Protein AF-A0ABD5DU99-F1 (afdb_monomer)

pLDDT: mean 89.13, std 11.9, range [47.66, 98.12]

InterPro domains:
  IPR005770 Phosphate/phosphite/phosphonate ABC transporter, periplasmic binding protein [TIGR01098] (4-106)

Foldseek 3Di:
DQDDPLSFPDKAKDKDADPPDPDDDLQVQFQWEEEFADPPDVSRDVVVQVVLCVVQNDGQVCPSVSRYVHYDHQNHQVSQVVCRVVVVTRIGIDIASPRDDPVVGGD

Secondary structure (DSSP, 8-state):
---STT--SS-EEEEEE-TTSS--SGGGGTTSEEEES-TT-IIIIIHHHHHHHHHH-S-TTTHHHHTSSEEEE-SSHHHHHHHHHTTS-SEEEEEE---EETTTEE-

Nearest PDB structures (foldseek):
  6esk-assembly1_A  TM=8.579E-01  e=1.300E-05  Pseudorhizobium banfieldiae
  6x8w-assembly1_A  TM=8.890E-01  e=2.378E-05  Chrysiogenes arsenatis
  8ed5-assembly1_A  TM=8.938E-01  e=6.952E-05  Pseudorhizobium banfieldiae
  6esv-assembly1_A  TM=8.548E-01  e=6.080E-05  Pseudorhizobium banfieldiae
  5o2k-assembly6_F  TM=8.343E-01  e=3.975E-04  Stutzerimonas stutzeri

Structure (mmCIF, N/CA/C/O backbone):
data_AF-A0ABD5DU99-F1
#
_entry.id   AF-A0ABD5DU99-F1
#
loop_
_atom_site.group_PDB
_atom_site.id
_atom_site.type_symbol
_atom_site.label_atom_id
_atom_site.label_alt_id
_atom_site.label_comp_id
_atom_site.label_asym_id
_atom_site.label_entity_id
_atom_site.label_seq_id
_atom_site.pdbx_PDB_ins_code
_atom_site.Cartn_x
_atom_site.Cartn_y
_atom_site.Cartn_z
_atom_site.occupancy
_atom_site.B_iso_or_equiv
_atom_site.auth_seq_id
_atom_site.auth_comp_id
_atom_site.auth_asym_id
_atom_site.auth_atom_id
_atom_site.pdbx_PDB_model_num
ATOM 1 N N . ALA A 1 1 ? 15.492 11.957 -22.641 1.00 48.25 1 ALA A N 1
ATOM 2 C CA . ALA A 1 1 ? 16.252 11.240 -21.609 1.00 48.25 1 ALA A CA 1
ATOM 3 C C . ALA A 1 1 ? 15.373 10.105 -21.114 1.00 48.25 1 ALA A C 1
ATOM 5 O O . ALA A 1 1 ? 14.221 10.365 -20.776 1.00 48.25 1 ALA A O 1
ATOM 6 N N . VAL A 1 2 ? 15.864 8.877 -21.232 1.00 47.66 2 VAL A N 1
ATOM 7 C CA . VAL A 1 2 ? 15.349 7.701 -20.522 1.00 47.66 2 VAL A CA 1
ATOM 8 C C . VAL A 1 2 ? 16.279 7.535 -19.322 1.00 47.66 2 VAL A C 1
ATOM 10 O O . VAL A 1 2 ? 17.488 7.672 -19.513 1.00 47.66 2 VAL A O 1
ATOM 13 N N . ASP A 1 3 ? 15.728 7.418 -18.117 1.00 57.66 3 ASP A N 1
ATOM 14 C CA . ASP A 1 3 ? 16.503 7.567 -16.868 1.00 57.66 3 ASP A CA 1
ATOM 15 C C . ASP A 1 3 ? 16.973 6.207 -16.316 1.00 57.66 3 ASP A C 1
ATOM 17 O O . ASP A 1 3 ? 17.992 6.130 -15.639 1.00 57.66 3 ASP A O 1
ATOM 21 N N . ASP A 1 4 ? 16.312 5.111 -16.709 1.00 59.44 4 ASP A N 1
ATOM 22 C CA . ASP A 1 4 ? 16.564 3.770 -16.170 1.00 59.44 4 ASP A CA 1
ATOM 23 C C . ASP A 1 4 ? 16.962 2.724 -17.227 1.00 59.44 4 ASP A C 1
ATOM 25 O O . ASP A 1 4 ? 16.757 2.891 -18.436 1.00 59.44 4 ASP A O 1
ATOM 29 N N . LYS A 1 5 ? 17.565 1.614 -16.762 1.00 65.31 5 LYS A N 1
ATOM 30 C CA . LYS A 1 5 ? 18.071 0.502 -17.604 1.00 65.31 5 LYS A CA 1
ATOM 31 C C . LYS A 1 5 ? 16.995 -0.130 -18.491 1.00 65.31 5 LYS A C 1
ATOM 33 O O . LYS A 1 5 ? 17.326 -0.711 -19.523 1.00 65.31 5 LYS A O 1
ATOM 38 N N . ASP A 1 6 ? 15.738 -0.010 -18.089 1.00 65.00 6 ASP A N 1
ATOM 39 C CA . ASP A 1 6 ? 14.552 -0.512 -18.778 1.00 65.00 6 ASP A CA 1
ATOM 40 C C . ASP A 1 6 ? 13.933 0.508 -19.755 1.00 65.00 6 ASP A C 1
ATOM 42 O O . ASP A 1 6 ? 12.920 0.230 -20.386 1.00 65.00 6 ASP A O 1
ATOM 46 N N . GLN A 1 7 ? 14.557 1.677 -19.938 1.00 71.00 7 GLN A N 1
ATOM 47 C CA . GLN A 1 7 ? 14.051 2.803 -20.731 1.00 71.00 7 GLN A CA 1
ATOM 48 C C . GLN A 1 7 ? 12.797 3.485 -20.166 1.00 71.00 7 GLN A C 1
ATOM 50 O O . GLN A 1 7 ? 12.178 4.304 -20.860 1.00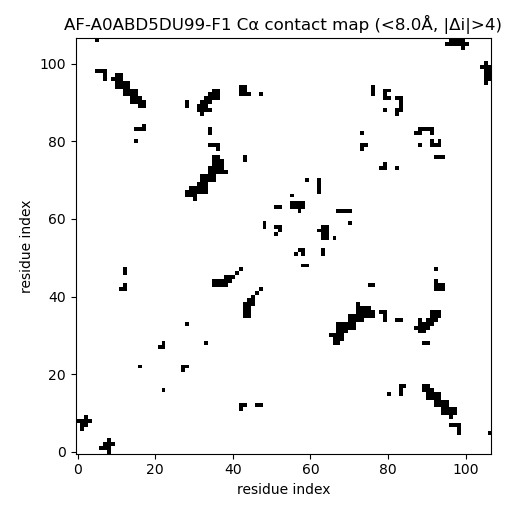 71.00 7 GLN A O 1
ATOM 55 N N . SER A 1 8 ? 12.424 3.205 -18.916 1.00 70.81 8 SER A N 1
ATOM 56 C CA . SER A 1 8 ? 11.339 3.926 -18.265 1.00 70.81 8 SER A CA 1
ATOM 57 C C . SER A 1 8 ? 11.687 5.414 -18.111 1.00 70.81 8 SER A C 1
ATOM 59 O O . SER A 1 8 ? 12.844 5.853 -18.107 1.00 70.81 8 SER A O 1
ATOM 61 N N . ARG A 1 9 ? 10.637 6.240 -18.090 1.00 73.88 9 ARG A N 1
ATOM 62 C CA . ARG A 1 9 ? 10.739 7.705 -17.952 1.00 73.88 9 ARG A CA 1
ATOM 63 C C . ARG A 1 9 ? 10.327 8.177 -16.556 1.00 73.88 9 ARG A C 1
ATOM 65 O O . ARG A 1 9 ? 10.080 9.367 -16.369 1.00 73.88 9 ARG A O 1
ATOM 72 N N . GLY A 1 10 ? 10.199 7.241 -15.622 1.00 77.88 10 GLY A N 1
ATOM 73 C CA . GLY A 1 10 ? 9.707 7.446 -14.270 1.00 77.88 10 GLY A CA 1
ATOM 74 C C . GLY A 1 10 ? 9.125 6.158 -13.692 1.00 77.88 10 GLY A C 1
ATOM 75 O O . GLY A 1 10 ? 9.092 5.122 -14.352 1.00 77.88 10 GLY A O 1
ATOM 76 N N . TYR A 1 11 ? 8.631 6.255 -12.463 1.00 82.69 11 TYR A N 1
ATOM 77 C CA . TYR A 1 11 ? 8.047 5.144 -11.722 1.00 82.69 11 TYR A CA 1
ATOM 78 C C . TYR A 1 11 ? 6.599 5.440 -11.323 1.00 82.69 11 TYR A C 1
ATOM 80 O O . TYR A 1 11 ? 6.153 6.589 -11.268 1.00 82.69 11 TYR A O 1
ATOM 88 N N . HIS A 1 12 ? 5.880 4.384 -10.966 1.00 87.19 12 HIS A N 1
ATOM 89 C CA . HIS A 1 12 ? 4.539 4.435 -10.408 1.00 87.19 12 HIS A CA 1
ATOM 90 C C . HIS A 1 12 ? 4.554 3.970 -8.955 1.00 87.19 12 HIS A C 1
ATOM 92 O O . HIS A 1 12 ? 5.146 2.939 -8.641 1.00 87.19 12 HIS A O 1
ATOM 98 N N . SER A 1 13 ? 3.860 4.697 -8.076 1.00 91.56 13 SER A N 1
ATOM 99 C CA . SER A 1 13 ? 3.466 4.163 -6.770 1.00 91.56 13 SER A CA 1
ATOM 100 C C . SER A 1 13 ? 2.472 3.032 -6.975 1.00 91.56 13 SER A C 1
ATOM 102 O O . SER A 1 13 ? 1.415 3.235 -7.576 1.00 91.56 13 SER A O 1
ATOM 104 N N . VAL A 1 14 ? 2.790 1.855 -6.454 1.00 93.62 14 VAL A N 1
ATOM 105 C CA . VAL A 1 14 ? 1.948 0.667 -6.583 1.00 93.62 14 VAL A CA 1
ATOM 106 C C . VAL A 1 14 ? 1.638 0.087 -5.216 1.00 93.62 14 VAL A C 1
ATOM 108 O O . VAL A 1 14 ? 2.484 0.061 -4.325 1.00 93.62 14 VAL A O 1
ATOM 111 N N . VAL A 1 15 ? 0.408 -0.397 -5.063 1.00 95.88 15 VAL A N 1
ATOM 112 C CA . VAL A 1 15 ? 0.025 -1.226 -3.921 1.00 95.88 15 VAL A CA 1
ATOM 113 C C . VAL A 1 15 ? 0.225 -2.677 -4.315 1.00 95.88 15 VAL A C 1
ATOM 115 O O . VAL A 1 15 ? -0.324 -3.132 -5.318 1.00 95.88 15 VAL A O 1
ATOM 118 N N . ILE A 1 16 ? 0.996 -3.396 -3.514 1.00 95.44 16 ILE A N 1
ATOM 119 C CA . ILE A 1 16 ? 1.264 -4.817 -3.696 1.00 95.44 16 ILE A CA 1
ATOM 120 C C . ILE A 1 16 ? 0.515 -5.633 -2.654 1.00 95.44 16 ILE A C 1
ATOM 122 O O . ILE A 1 16 ? 0.294 -5.191 -1.528 1.00 95.44 16 ILE A O 1
ATOM 126 N N . VAL A 1 17 ? 0.151 -6.848 -3.042 1.00 97.00 17 VAL A N 1
ATOM 127 C CA . VAL A 1 17 ? -0.428 -7.881 -2.182 1.00 97.00 17 VAL A CA 1
ATOM 128 C C . VAL A 1 17 ? 0.262 -9.199 -2.504 1.00 97.00 17 VAL A C 1
ATOM 130 O O . VAL A 1 17 ? 0.886 -9.345 -3.558 1.00 97.00 17 VAL A O 1
ATOM 133 N N . LYS A 1 18 ? 0.143 -10.187 -1.619 1.00 95.31 18 LYS A N 1
ATOM 134 C CA . LYS A 1 18 ? 0.686 -11.519 -1.895 1.00 95.31 18 LYS A CA 1
ATOM 135 C C . LYS A 1 18 ? -0.042 -12.135 -3.099 1.00 95.31 18 LYS A C 1
ATOM 137 O O . LYS A 1 18 ? -1.268 -12.044 -3.186 1.00 95.31 18 LYS A O 1
ATOM 142 N N . ALA A 1 19 ? 0.691 -12.754 -4.025 1.00 91.81 19 ALA A N 1
ATOM 143 C CA . ALA A 1 19 ? 0.134 -13.233 -5.297 1.00 91.81 19 ALA A CA 1
ATOM 144 C C . ALA A 1 19 ? -1.005 -14.260 -5.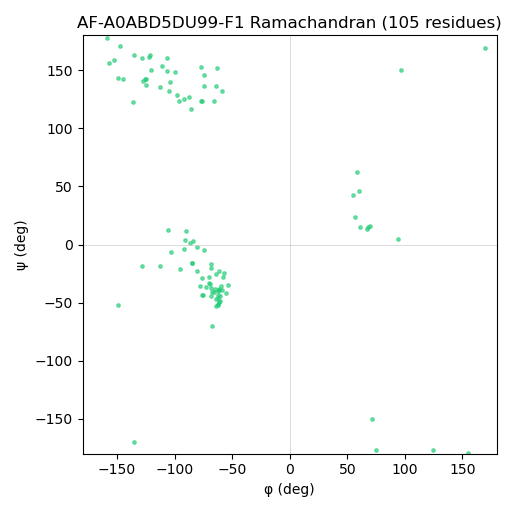127 1.00 91.81 19 ALA A C 1
ATOM 146 O O . ALA A 1 19 ? -1.986 -14.234 -5.870 1.00 91.81 19 ALA A O 1
ATOM 147 N N . ASP A 1 20 ? -0.901 -15.119 -4.111 1.00 92.31 20 ASP A N 1
ATOM 148 C CA . ASP A 1 20 ? -1.894 -16.137 -3.744 1.00 92.31 20 ASP A CA 1
ATOM 149 C C . ASP A 1 20 ? -3.027 -15.600 -2.846 1.00 92.31 20 ASP A C 1
ATOM 151 O O . ASP A 1 20 ? -3.907 -16.358 -2.436 1.00 92.31 20 ASP A O 1
ATOM 155 N N . SER A 1 21 ? -3.037 -14.299 -2.539 1.00 95.00 21 SER A N 1
ATOM 156 C CA . SER A 1 21 ? -4.089 -13.686 -1.729 1.00 95.00 21 SER A CA 1
ATOM 157 C C . SER A 1 21 ? -5.378 -13.450 -2.534 1.00 95.00 21 SER A C 1
ATOM 159 O O . SER A 1 21 ? -5.339 -13.234 -3.756 1.00 95.00 21 SER A O 1
ATOM 161 N N . PRO A 1 22 ? -6.545 -13.429 -1.860 1.00 95.38 22 PRO A N 1
ATOM 162 C CA . PRO A 1 22 ? -7.815 -13.102 -2.503 1.00 95.38 22 PRO A CA 1
ATOM 163 C C . PRO A 1 22 ? -7.965 -11.603 -2.809 1.00 95.38 22 PRO A C 1
ATOM 165 O O . PRO A 1 22 ? -8.956 -11.214 -3.415 1.00 95.38 22 PRO A O 1
ATOM 168 N N . TYR A 1 23 ? -7.015 -10.758 -2.396 1.00 96.44 23 TYR A N 1
ATOM 169 C CA . TYR A 1 23 ? -7.105 -9.307 -2.533 1.00 96.44 23 TYR A CA 1
ATOM 170 C C . TYR A 1 23 ? -6.834 -8.893 -3.982 1.00 96.44 23 TYR A C 1
ATOM 172 O O . TYR A 1 23 ? -5.787 -9.227 -4.545 1.00 96.44 23 TYR A O 1
ATOM 180 N N . LYS A 1 24 ? -7.780 -8.185 -4.603 1.00 93.94 24 LYS A N 1
ATOM 181 C CA . LYS A 1 24 ? -7.670 -7.685 -5.988 1.00 93.94 24 LYS A CA 1
ATOM 182 C C . LYS A 1 24 ? -7.964 -6.195 -6.095 1.00 93.94 24 LYS A C 1
ATOM 184 O O . LYS A 1 24 ? -7.581 -5.556 -7.070 1.00 93.94 24 LYS A O 1
ATOM 189 N N . THR A 1 25 ? -8.614 -5.634 -5.087 1.00 95.06 25 THR A N 1
ATOM 190 C CA . THR A 1 25 ? -8.971 -4.226 -4.992 1.00 95.06 25 THR A CA 1
ATOM 191 C C . THR A 1 25 ? -8.509 -3.655 -3.656 1.00 95.06 25 THR A C 1
ATOM 193 O O . THR A 1 25 ? -8.291 -4.382 -2.687 1.00 95.06 25 THR A O 1
ATOM 196 N N . LEU A 1 26 ? -8.396 -2.327 -3.576 1.00 93.2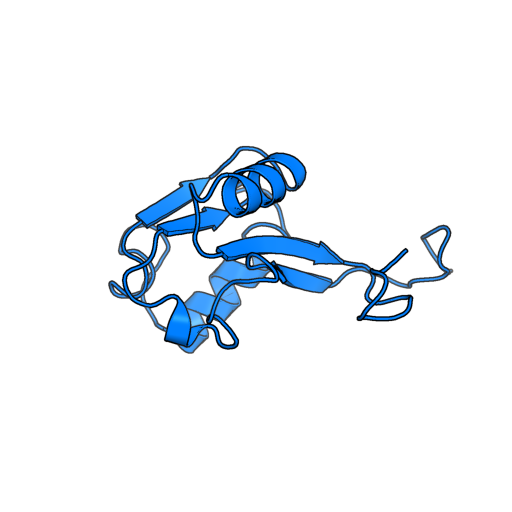5 26 LEU A N 1
ATOM 197 C CA . LEU A 1 26 ? -8.093 -1.671 -2.301 1.00 93.25 26 LEU A CA 1
ATOM 198 C C . LEU A 1 26 ? -9.202 -1.878 -1.255 1.00 93.25 26 LEU A C 1
ATOM 200 O O . LEU A 1 26 ? -8.926 -1.819 -0.063 1.00 93.25 26 LEU A O 1
ATOM 204 N N . ASP A 1 27 ? -10.442 -2.126 -1.685 1.00 94.75 27 ASP A N 1
ATOM 205 C CA . ASP A 1 27 ? -11.551 -2.395 -0.770 1.00 94.75 27 ASP A CA 1
ATOM 206 C C . ASP A 1 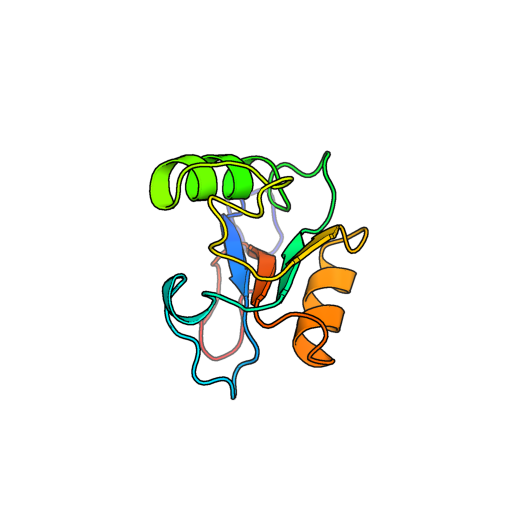27 ? -11.416 -3.760 -0.081 1.00 94.75 27 ASP A C 1
ATOM 208 O O . ASP A 1 27 ? -11.834 -3.897 1.067 1.00 94.75 27 ASP A O 1
ATOM 212 N N . ASP A 1 28 ? -10.756 -4.736 -0.714 1.00 96.62 28 ASP A N 1
ATOM 213 C CA . ASP A 1 28 ? -10.499 -6.051 -0.108 1.00 96.62 28 ASP A CA 1
ATOM 214 C C . ASP A 1 28 ? -9.501 -5.977 1.064 1.00 96.62 28 ASP A C 1
ATOM 216 O O . ASP A 1 28 ? -9.410 -6.899 1.878 1.00 96.62 28 ASP A O 1
ATOM 220 N N . LEU A 1 29 ? -8.761 -4.868 1.167 1.00 96.62 29 LEU A N 1
ATOM 221 C CA . LEU A 1 29 ? -7.820 -4.590 2.252 1.00 96.62 29 LEU A CA 1
ATOM 222 C C . LEU A 1 29 ? -8.493 -3.934 3.469 1.00 96.62 29 LEU A C 1
ATOM 224 O O . LEU A 1 29 ? -7.819 -3.644 4.462 1.00 96.62 29 LEU A O 1
ATOM 228 N N . LYS A 1 30 ? -9.816 -3.724 3.432 1.00 96.69 30 LYS A N 1
ATOM 229 C CA . LYS A 1 30 ? -10.565 -3.189 4.573 1.00 96.69 30 LYS A CA 1
ATOM 230 C C . LYS A 1 30 ? -10.426 -4.085 5.806 1.00 96.69 30 LYS A C 1
ATOM 232 O O . LYS A 1 30 ? -10.569 -5.305 5.742 1.00 96.69 30 LYS A O 1
ATOM 237 N N . GLY A 1 31 ? -10.136 -3.469 6.947 1.00 97.56 31 GLY A N 1
ATOM 238 C CA . GLY A 1 31 ? -9.881 -4.139 8.219 1.00 97.56 31 GLY A CA 1
ATOM 239 C C . GLY A 1 31 ? -8.586 -4.955 8.252 1.00 97.56 31 GLY A C 1
ATOM 240 O O . GLY A 1 31 ? -8.435 -5.794 9.138 1.00 97.56 31 GLY A O 1
ATOM 241 N N . LYS A 1 32 ? -7.665 -4.760 7.298 1.00 98.12 32 LYS A N 1
ATOM 242 C CA . LYS A 1 32 ? -6.364 -5.444 7.261 1.00 98.12 32 LYS A CA 1
ATOM 243 C C . LYS A 1 32 ? -5.216 -4.515 7.648 1.00 98.12 32 LYS A C 1
ATOM 245 O O . LYS A 1 32 ? -5.350 -3.294 7.589 1.00 98.12 32 LYS A O 1
ATOM 250 N N . ALA A 1 33 ? -4.087 -5.113 8.028 1.00 97.88 33 ALA A N 1
ATOM 251 C CA . ALA A 1 33 ? -2.842 -4.394 8.269 1.00 97.88 33 ALA A CA 1
ATOM 252 C C . ALA A 1 33 ? -2.208 -3.970 6.937 1.00 97.88 33 ALA A C 1
ATOM 254 O O . ALA A 1 33 ? -2.151 -4.774 6.002 1.00 97.88 33 ALA A O 1
ATOM 255 N N . PHE A 1 34 ? -1.725 -2.731 6.868 1.00 98.06 34 PHE A N 1
ATOM 256 C CA . PHE A 1 34 ? -1.157 -2.133 5.663 1.00 98.06 34 PHE A CA 1
ATOM 257 C C . PHE A 1 34 ? 0.239 -1.538 5.922 1.00 98.06 34 PHE A C 1
ATOM 259 O O . PHE A 1 34 ? 0.473 -0.947 6.979 1.00 98.06 34 PHE A O 1
ATOM 266 N N . GLY A 1 35 ? 1.159 -1.697 4.970 1.00 97.44 35 GLY A N 1
ATOM 267 C CA . GLY A 1 35 ? 2.536 -1.190 5.047 1.00 97.44 35 GLY A CA 1
ATOM 268 C C . GLY A 1 35 ? 2.775 0.052 4.183 1.00 97.44 35 GLY A C 1
ATOM 269 O O . GLY A 1 35 ? 2.279 0.136 3.059 1.00 97.44 35 GLY A O 1
ATOM 270 N N . PHE A 1 36 ? 3.532 1.010 4.708 1.00 97.38 36 PHE A N 1
ATOM 271 C CA . PHE A 1 36 ? 4.178 2.064 3.926 1.00 97.38 36 PHE A CA 1
ATOM 272 C C . PHE A 1 36 ? 5.688 1.997 4.135 1.00 97.38 36 PHE A C 1
ATOM 274 O O . PHE A 1 36 ? 6.145 1.662 5.226 1.00 97.38 36 PHE A O 1
ATOM 281 N N . ALA A 1 37 ? 6.457 2.411 3.131 1.00 94.00 37 ALA A N 1
ATOM 282 C CA . ALA A 1 37 ? 7.910 2.364 3.203 1.00 94.00 37 ALA A CA 1
ATOM 283 C C . ALA A 1 37 ? 8.450 3.352 4.252 1.00 94.00 37 ALA A C 1
ATOM 285 O O . ALA A 1 37 ? 8.912 2.946 5.315 1.00 94.00 37 ALA A O 1
ATOM 286 N N . ASP A 1 38 ? 8.356 4.653 3.974 1.00 92.62 38 ASP A N 1
ATOM 287 C CA . ASP A 1 38 ? 8.900 5.713 4.826 1.00 92.62 38 ASP A CA 1
ATOM 288 C C . ASP A 1 38 ? 8.043 6.993 4.721 1.00 92.62 38 ASP A C 1
ATOM 290 O O . ASP A 1 38 ? 7.559 7.285 3.620 1.00 92.62 38 ASP A O 1
ATOM 294 N N . PRO A 1 39 ? 7.835 7.759 5.813 1.00 91.44 39 PRO A N 1
ATOM 295 C CA . PRO A 1 39 ? 7.079 9.015 5.785 1.00 91.44 39 PRO A CA 1
ATOM 296 C C . PRO A 1 39 ? 7.621 10.079 4.817 1.00 91.44 39 PRO A C 1
ATOM 298 O O . PRO A 1 39 ? 6.840 10.887 4.313 1.00 91.44 39 PRO A O 1
ATOM 301 N N . ASP A 1 40 ? 8.921 10.075 4.531 1.00 90.62 40 ASP A N 1
ATOM 302 C CA . ASP A 1 40 ? 9.564 11.025 3.617 1.00 90.62 40 ASP A CA 1
ATOM 303 C C . ASP A 1 40 ? 9.626 10.490 2.172 1.00 90.62 40 ASP A C 1
ATOM 305 O O . ASP A 1 40 ? 10.027 11.198 1.243 1.00 90.62 40 ASP A O 1
ATOM 309 N N . SER A 1 41 ? 9.181 9.249 1.935 1.00 86.56 41 SER A N 1
ATOM 310 C CA . SER A 1 41 ? 9.164 8.654 0.598 1.00 86.56 41 SER A CA 1
ATOM 311 C C . SER A 1 41 ? 8.007 9.189 -0.246 1.00 86.56 41 SER A C 1
ATOM 313 O O . SER A 1 41 ? 6.826 9.040 0.086 1.00 86.56 41 SER A O 1
ATOM 315 N N . THR A 1 42 ? 8.342 9.754 -1.411 1.00 87.19 42 THR A N 1
ATOM 316 C CA . THR A 1 42 ? 7.337 10.243 -2.367 1.00 87.19 42 THR A CA 1
ATOM 317 C C . THR A 1 42 ? 6.458 9.099 -2.869 1.00 87.19 42 THR A C 1
ATOM 319 O O . THR A 1 42 ? 5.230 9.173 -2.782 1.00 87.19 42 THR A O 1
ATOM 322 N N . SER A 1 43 ? 7.084 8.023 -3.352 1.00 86.19 43 SER A N 1
ATOM 323 C CA . SER A 1 43 ? 6.388 6.862 -3.902 1.00 86.19 43 SER A CA 1
ATOM 324 C C . SER A 1 43 ? 5.820 5.947 -2.825 1.00 86.19 43 SER A C 1
ATOM 326 O O . SER A 1 43 ? 4.746 5.385 -3.024 1.00 86.19 43 SER A O 1
ATOM 328 N N . GLY A 1 44 ? 6.539 5.815 -1.709 1.00 87.25 44 GLY A N 1
ATOM 329 C CA . GLY A 1 44 ? 6.252 4.900 -0.610 1.00 87.25 44 GLY A CA 1
ATOM 330 C C . GLY A 1 44 ? 5.254 5.426 0.413 1.00 87.25 44 GLY A C 1
ATOM 331 O O . GLY A 1 44 ? 4.720 4.629 1.177 1.00 87.25 44 GLY A O 1
ATOM 332 N N . TYR A 1 45 ? 4.971 6.733 0.422 1.00 94.94 45 TYR A N 1
ATOM 333 C CA . TYR A 1 45 ? 3.954 7.308 1.300 1.00 94.94 45 TYR A CA 1
ATOM 334 C C . TYR A 1 45 ? 3.252 8.540 0.729 1.00 94.94 45 TYR A C 1
ATOM 336 O O . TYR A 1 45 ? 2.028 8.537 0.704 1.00 94.94 45 TYR A O 1
ATOM 344 N N . LEU A 1 46 ? 3.941 9.589 0.262 1.00 93.69 46 LEU A N 1
ATOM 345 C CA . LEU A 1 46 ? 3.282 10.883 -0.013 1.00 93.69 46 LEU A CA 1
ATOM 346 C C . LEU A 1 46 ? 2.190 10.803 -1.093 1.00 93.69 46 LEU A C 1
ATOM 348 O O . LEU A 1 46 ? 1.065 11.254 -0.857 1.00 93.69 46 LEU A O 1
ATOM 352 N N . ILE A 1 47 ? 2.497 10.203 -2.248 1.00 94.31 47 ILE A N 1
ATOM 353 C CA . ILE A 1 47 ? 1.523 9.984 -3.329 1.00 94.31 47 ILE A CA 1
ATOM 354 C C . ILE A 1 47 ? 0.400 9.028 -2.871 1.00 94.31 47 ILE A C 1
ATOM 356 O O . ILE A 1 47 ? -0.769 9.416 -2.957 1.00 94.31 47 ILE A O 1
ATOM 360 N N . PRO A 1 48 ? 0.696 7.824 -2.332 1.00 93.94 48 PRO A N 1
ATOM 361 C CA . PRO A 1 48 ? -0.333 6.925 -1.804 1.00 93.94 48 PRO A CA 1
ATOM 362 C C . PRO A 1 48 ? -1.224 7.559 -0.736 1.00 93.94 48 PRO A C 1
ATOM 364 O O . PRO A 1 48 ? -2.435 7.374 -0.752 1.00 93.94 48 PRO A O 1
ATOM 367 N N . ASN A 1 49 ? -0.644 8.328 0.182 1.00 95.56 49 ASN A N 1
ATOM 368 C CA . ASN A 1 49 ? -1.351 8.992 1.267 1.00 95.56 49 ASN A CA 1
ATOM 369 C C . ASN A 1 49 ? -2.365 9.991 0.722 1.00 95.56 49 ASN A C 1
ATOM 371 O O . ASN A 1 49 ? -3.491 10.037 1.208 1.00 95.56 49 ASN A O 1
ATOM 375 N N . HIS A 1 50 ? -1.989 10.775 -0.289 1.00 95.94 50 HIS A N 1
ATOM 376 C CA . HIS A 1 50 ? -2.926 11.667 -0.962 1.00 95.94 50 HIS A CA 1
ATOM 377 C C . HIS A 1 50 ? -4.060 10.879 -1.631 1.00 95.94 50 HIS A C 1
ATOM 379 O O . HIS A 1 50 ? -5.226 11.127 -1.329 1.00 95.94 50 HIS A O 1
ATOM 385 N N . ALA A 1 51 ? -3.727 9.859 -2.428 1.00 95.25 51 ALA A N 1
ATOM 386 C CA . ALA A 1 51 ? -4.721 9.024 -3.105 1.00 95.25 51 ALA A CA 1
ATOM 387 C C . ALA A 1 51 ? -5.678 8.322 -2.121 1.00 95.25 51 ALA A C 1
ATOM 389 O O . ALA A 1 51 ? -6.882 8.227 -2.358 1.00 95.25 51 ALA A O 1
ATOM 390 N N . PHE A 1 52 ? -5.169 7.847 -0.983 1.00 96.31 52 PHE A N 1
ATOM 391 C CA . PHE A 1 52 ? -5.973 7.190 0.047 1.00 96.31 52 PHE A CA 1
ATOM 392 C C . PHE A 1 52 ? -6.853 8.184 0.804 1.00 96.31 52 PHE A C 1
ATOM 394 O O . PHE A 1 52 ? -7.995 7.853 1.117 1.00 96.31 52 PHE A O 1
ATOM 401 N N . LYS A 1 53 ? -6.376 9.410 1.054 1.00 96.25 53 LYS A N 1
ATOM 402 C CA . LYS A 1 53 ? -7.203 10.489 1.618 1.00 96.25 53 LYS A CA 1
ATOM 403 C C . LYS A 1 53 ? -8.375 10.834 0.709 1.00 96.25 53 LYS A C 1
ATOM 405 O O . LYS A 1 53 ? -9.485 10.973 1.208 1.00 96.25 53 LYS A O 1
ATOM 410 N N . GLU A 1 54 ? -8.149 10.940 -0.597 1.00 96.81 54 GLU A N 1
ATOM 411 C CA . GLU A 1 54 ? -9.225 11.206 -1.558 1.00 96.81 54 GLU A CA 1
ATOM 412 C C . GLU A 1 54 ? -10.220 10.045 -1.643 1.00 96.81 54 GLU A C 1
ATOM 414 O O . GLU A 1 54 ? -11.429 10.264 -1.690 1.00 96.81 54 GLU A O 1
ATOM 419 N N . LYS A 1 55 ? -9.725 8.802 -1.623 1.00 95.56 55 LYS A N 1
ATOM 420 C CA . LYS A 1 55 ? -10.567 7.611 -1.781 1.00 95.56 55 LYS A CA 1
ATOM 421 C C . LYS A 1 55 ? -11.367 7.245 -0.529 1.00 95.56 55 LYS A C 1
ATOM 423 O O . LYS A 1 55 ? -12.529 6.862 -0.640 1.00 95.56 55 LYS A O 1
ATOM 428 N N . PHE A 1 56 ? -10.743 7.295 0.643 1.00 95.88 56 PHE A N 1
ATOM 429 C CA . PHE A 1 56 ? -11.308 6.771 1.894 1.00 95.88 56 PHE A CA 1
ATOM 430 C C . PHE A 1 56 ? -11.642 7.862 2.917 1.00 95.88 56 PHE A C 1
ATOM 432 O O . PHE A 1 56 ? -12.409 7.622 3.853 1.00 95.88 56 PHE A O 1
ATOM 439 N N . GLY A 1 57 ? -11.069 9.056 2.756 1.00 95.12 57 GLY A N 1
ATOM 440 C CA . GLY A 1 57 ? -11.033 10.075 3.796 1.00 95.12 57 GLY A CA 1
ATOM 441 C C . GLY A 1 57 ? -10.024 9.752 4.903 1.00 95.12 57 GLY A C 1
ATOM 442 O O . GLY A 1 57 ? -9.293 8.761 4.870 1.00 95.12 57 GLY A O 1
ATOM 443 N N . GLY A 1 58 ? -9.987 10.608 5.923 1.00 95.25 58 GLY A N 1
ATOM 444 C CA . GLY A 1 58 ? -9.125 10.416 7.089 1.00 95.25 58 GLY A CA 1
ATOM 445 C C . GLY A 1 58 ? -7.637 10.640 6.805 1.00 95.25 58 GLY A C 1
ATOM 446 O O . GLY A 1 58 ? -7.268 11.493 6.005 1.00 95.25 58 GLY A O 1
ATOM 447 N N . ASN A 1 59 ? -6.771 9.943 7.534 1.00 95.38 59 ASN A N 1
ATOM 448 C CA . ASN A 1 59 ? -5.315 10.021 7.435 1.00 95.38 59 ASN A CA 1
ATOM 449 C C . ASN A 1 59 ? -4.671 8.746 8.010 1.00 95.38 59 ASN A C 1
ATOM 451 O O . ASN A 1 59 ? -5.356 7.870 8.530 1.00 95.38 59 ASN A O 1
ATOM 455 N N . ALA A 1 60 ? -3.345 8.638 7.952 1.00 93.62 60 ALA A N 1
ATOM 456 C CA . ALA A 1 60 ? -2.637 7.482 8.494 1.00 93.62 60 ALA A CA 1
ATOM 457 C C . ALA A 1 60 ? -2.823 7.291 10.015 1.00 93.62 60 ALA A C 1
ATOM 459 O O . ALA A 1 60 ? -2.687 6.164 10.482 1.00 93.62 60 ALA A O 1
ATOM 460 N N . ASP A 1 61 ? -3.163 8.323 10.790 1.00 93.56 61 ASP A N 1
ATOM 461 C CA . ASP A 1 61 ? -3.367 8.197 12.242 1.00 93.56 61 ASP A CA 1
ATOM 462 C C . ASP A 1 61 ? -4.697 7.513 12.561 1.00 93.56 61 ASP A C 1
ATOM 464 O O . ASP A 1 61 ? -4.745 6.588 13.368 1.00 93.56 61 ASP A O 1
ATOM 468 N N . ASN A 1 62 ? -5.765 7.888 11.851 1.00 96.25 62 ASN A N 1
ATOM 469 C CA . ASN A 1 62 ? -7.071 7.227 11.937 1.00 96.25 62 ASN A CA 1
ATOM 470 C C . ASN A 1 62 ? -7.236 6.064 10.938 1.00 96.25 62 ASN A C 1
ATOM 472 O O . ASN A 1 62 ? -8.350 5.583 10.717 1.00 96.25 62 ASN A O 1
ATOM 476 N N . LYS A 1 63 ? -6.122 5.651 10.317 1.00 88.00 63 LYS A N 1
ATOM 477 C CA . LYS A 1 63 ? -6.001 4.533 9.367 1.00 88.00 63 LYS A CA 1
ATOM 478 C C . LYS A 1 63 ? -6.967 4.634 8.182 1.00 88.00 63 LYS A C 1
ATOM 480 O O . LYS A 1 63 ? -7.556 3.647 7.745 1.00 88.00 63 LYS A O 1
ATOM 485 N N . TYR A 1 64 ? -7.076 5.853 7.658 1.00 96.25 64 TYR A N 1
ATOM 486 C CA . TYR A 1 64 ? -7.911 6.269 6.533 1.00 96.25 64 TYR A CA 1
ATOM 487 C C . TYR A 1 64 ? -9.384 5.975 6.785 1.00 96.25 64 TYR A C 1
ATOM 489 O O . TYR A 1 64 ? -10.004 5.163 6.103 1.00 96.25 64 TYR A O 1
ATOM 497 N N . ASN A 1 65 ? -9.923 6.618 7.825 1.00 95.50 65 ASN A N 1
ATOM 498 C CA . ASN A 1 65 ? -11.309 6.459 8.268 1.00 95.50 65 ASN A CA 1
ATOM 499 C C . ASN A 1 65 ? -11.638 5.011 8.683 1.00 95.50 65 ASN A C 1
ATOM 501 O O . ASN A 1 65 ? -12.656 4.449 8.284 1.00 95.50 65 ASN A O 1
ATOM 505 N N . ASN A 1 66 ? -10.747 4.396 9.471 1.00 95.94 66 ASN A N 1
ATOM 506 C CA . ASN A 1 66 ? -10.822 2.992 9.895 1.00 95.94 66 ASN A CA 1
ATOM 507 C C . ASN A 1 66 ? -10.891 1.987 8.729 1.00 95.94 66 ASN A C 1
ATOM 509 O O . ASN A 1 66 ? -11.373 0.867 8.902 1.00 95.94 66 ASN A O 1
ATOM 513 N N . THR A 1 67 ? -10.413 2.375 7.541 1.00 96.44 67 THR A N 1
ATOM 514 C CA . THR A 1 67 ? -10.309 1.465 6.396 1.00 96.44 67 THR A CA 1
ATOM 515 C C . THR A 1 67 ? -9.325 0.351 6.711 1.00 96.44 67 THR A C 1
ATOM 517 O O . THR A 1 67 ? -9.661 -0.807 6.511 1.00 96.44 67 THR A O 1
ATOM 520 N N . PHE A 1 68 ? -8.147 0.656 7.251 1.00 97.56 68 PHE A N 1
ATOM 521 C CA . PHE A 1 68 ? -7.167 -0.362 7.642 1.00 97.56 68 PHE A CA 1
ATOM 522 C C . PHE A 1 68 ? -7.218 -0.626 9.148 1.00 97.56 68 PHE A C 1
ATOM 524 O O . PHE A 1 68 ? -7.477 0.285 9.934 1.00 97.56 68 PHE A O 1
ATOM 531 N N . SER A 1 69 ? -6.9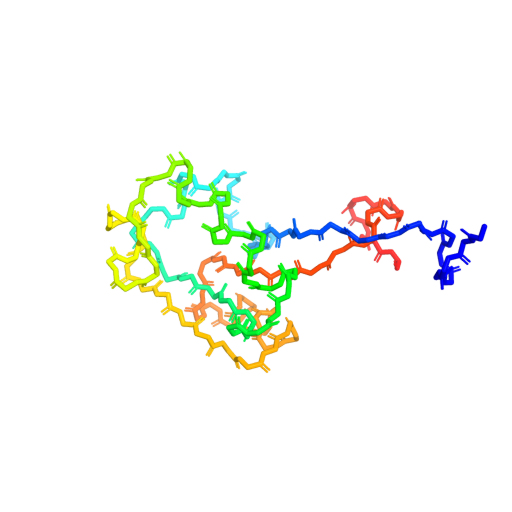23 -1.859 9.572 1.00 97.56 69 SER A N 1
ATOM 532 C CA . SER A 1 69 ? -6.797 -2.175 11.005 1.00 97.56 69 SER A CA 1
ATOM 533 C C . SER A 1 69 ? -5.552 -1.536 11.615 1.00 97.56 69 SER A C 1
ATOM 535 O O . SER A 1 69 ? -5.529 -1.180 12.789 1.00 97.56 69 SER A O 1
ATOM 537 N N . SER A 1 70 ? -4.496 -1.417 10.813 1.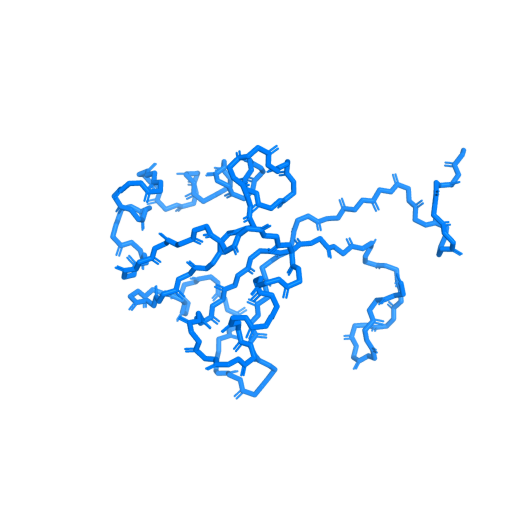00 97.19 70 SER A N 1
ATOM 538 C CA . SER A 1 70 ? -3.241 -0.774 11.174 1.00 97.19 70 SER A CA 1
ATOM 539 C C . SER A 1 70 ? -2.508 -0.315 9.916 1.00 97.19 70 SER A C 1
ATOM 541 O O . SER A 1 70 ? -2.727 -0.823 8.820 1.00 97.19 70 SER A O 1
ATOM 543 N N . VAL A 1 71 ? -1.642 0.676 10.100 1.00 96.75 71 VAL A N 1
ATOM 544 C CA . VAL A 1 71 ? -0.759 1.247 9.085 1.00 96.75 71 VAL A CA 1
ATOM 545 C C . VAL A 1 71 ? 0.577 1.401 9.781 1.00 96.75 71 VAL A C 1
ATOM 547 O O . VAL A 1 71 ? 0.624 2.076 10.820 1.00 96.75 71 VAL A O 1
ATOM 550 N N . THR A 1 72 ? 1.605 0.783 9.217 1.00 95.94 72 THR A N 1
ATOM 551 C CA . THR A 1 72 ? 2.961 0.731 9.765 1.00 95.94 72 THR A CA 1
ATOM 552 C C . THR A 1 72 ? 3.947 1.245 8.730 1.00 95.94 72 THR A C 1
ATOM 554 O O . THR A 1 72 ? 3.854 0.878 7.564 1.00 95.94 72 THR A O 1
ATOM 557 N N . PHE A 1 73 ? 4.901 2.063 9.173 1.00 96.38 73 PHE A N 1
ATOM 558 C CA . PHE A 1 73 ? 6.070 2.406 8.372 1.00 96.38 73 PHE A CA 1
ATOM 559 C C . PHE A 1 73 ? 7.137 1.331 8.574 1.00 96.38 73 PHE A C 1
ATOM 561 O O . PHE A 1 73 ? 7.584 1.119 9.702 1.00 96.38 73 PHE A O 1
ATOM 568 N N . SER A 1 74 ? 7.484 0.608 7.514 1.00 92.88 74 SER A N 1
ATOM 569 C CA . SER A 1 74 ? 8.402 -0.536 7.568 1.00 92.88 74 SER A CA 1
ATOM 570 C C . SER A 1 74 ? 9.878 -0.136 7.484 1.00 92.88 74 SER A C 1
ATOM 572 O O . SER A 1 74 ? 10.746 -0.934 7.839 1.00 92.88 74 SER A O 1
ATOM 574 N N . GLY A 1 75 ? 10.160 1.100 7.061 1.00 90.75 75 GLY A N 1
ATOM 575 C CA . GLY A 1 75 ? 11.500 1.663 6.905 1.00 90.75 75 GLY A CA 1
ATOM 576 C C . GLY A 1 75 ? 12.082 1.528 5.495 1.00 90.75 75 GLY A C 1
ATOM 577 O O . GLY A 1 75 ? 13.243 1.881 5.298 1.00 90.75 75 GLY A O 1
ATOM 578 N N . GLY A 1 76 ? 11.323 1.015 4.519 1.00 92.81 76 GLY A N 1
ATOM 579 C CA . GLY A 1 76 ? 11.779 0.920 3.131 1.00 92.81 76 GLY A CA 1
ATOM 580 C C . GLY A 1 76 ? 10.882 0.080 2.221 1.00 92.81 76 GLY A C 1
ATOM 581 O O . GLY A 1 76 ? 9.976 -0.621 2.668 1.00 92.81 76 GLY A O 1
ATOM 582 N N . HIS A 1 77 ? 11.137 0.157 0.915 1.00 92.94 77 HIS A N 1
ATOM 583 C CA . HIS A 1 77 ? 10.361 -0.562 -0.099 1.00 92.94 77 HIS A CA 1
ATOM 584 C C . HIS A 1 77 ? 10.567 -2.079 -0.010 1.00 92.94 77 HIS A C 1
ATOM 586 O O . HIS A 1 77 ? 9.615 -2.855 -0.107 1.00 92.94 77 HIS A O 1
ATOM 592 N N . GLU A 1 78 ? 11.802 -2.516 0.226 1.00 94.31 78 GLU A N 1
ATOM 593 C CA . GLU A 1 78 ? 12.157 -3.923 0.391 1.00 94.31 78 GLU A CA 1
ATOM 594 C C . GLU A 1 78 ? 11.504 -4.512 1.648 1.00 94.31 78 GLU A C 1
ATOM 596 O O . GLU A 1 78 ? 11.026 -5.645 1.636 1.00 94.31 78 GLU A O 1
ATOM 601 N N . GLN A 1 79 ? 11.431 -3.730 2.723 1.00 96.00 79 GLN A N 1
ATOM 602 C CA . GLN A 1 79 ? 10.817 -4.102 3.993 1.00 96.00 79 GLN A CA 1
ATOM 603 C C . GLN A 1 79 ? 9.300 -4.246 3.848 1.00 96.00 79 GLN A C 1
ATOM 605 O O . GLN A 1 79 ? 8.729 -5.181 4.409 1.00 96.00 79 GLN A O 1
ATOM 610 N N . ASP A 1 80 ? 8.656 -3.395 3.048 1.00 96.00 80 ASP A N 1
ATOM 611 C CA . ASP A 1 80 ? 7.242 -3.532 2.684 1.00 96.00 80 ASP A CA 1
ATOM 612 C C . ASP A 1 80 ? 6.974 -4.826 1.904 1.00 96.00 80 ASP A C 1
ATOM 614 O O . ASP A 1 80 ? 6.050 -5.575 2.239 1.00 96.00 80 ASP A O 1
ATOM 618 N N . ILE A 1 81 ? 7.814 -5.141 0.911 1.00 95.12 81 ILE A N 1
ATOM 619 C CA . ILE A 1 81 ? 7.716 -6.391 0.139 1.00 95.12 81 ILE A CA 1
ATOM 620 C C . ILE A 1 81 ? 7.873 -7.603 1.064 1.00 95.12 81 ILE A C 1
ATOM 622 O O . ILE A 1 81 ? 7.048 -8.521 1.037 1.00 95.12 81 ILE A O 1
ATOM 626 N N . LEU A 1 82 ? 8.898 -7.602 1.920 1.00 96.50 82 LEU A N 1
ATOM 627 C CA . LEU A 1 82 ? 9.124 -8.668 2.896 1.00 96.50 82 LEU A CA 1
ATOM 628 C C . LEU A 1 82 ? 7.962 -8.784 3.889 1.00 96.50 82 LEU A C 1
ATOM 630 O O . LEU A 1 82 ? 7.546 -9.896 4.211 1.00 96.50 82 LEU A O 1
ATOM 634 N N . GLY A 1 83 ? 7.393 -7.663 4.332 1.00 96.81 83 GLY A N 1
ATOM 635 C CA . GLY A 1 83 ? 6.243 -7.635 5.231 1.00 96.81 83 GLY A CA 1
ATOM 636 C C . GLY A 1 83 ? 4.998 -8.277 4.622 1.00 96.81 83 GLY A C 1
ATOM 637 O O . GLY A 1 83 ? 4.304 -9.040 5.297 1.00 96.81 83 GLY A O 1
ATOM 638 N N . VAL A 1 84 ? 4.743 -8.047 3.332 1.00 97.06 84 VAL A N 1
ATOM 639 C CA . VAL A 1 84 ? 3.653 -8.711 2.598 1.00 97.06 84 VAL A CA 1
ATOM 640 C C . VAL A 1 84 ? 3.929 -10.205 2.418 1.00 97.06 84 VAL A C 1
ATOM 642 O O . VAL A 1 84 ? 3.045 -11.028 2.666 1.00 97.06 84 VAL A O 1
ATOM 645 N N . LEU A 1 85 ? 5.153 -10.585 2.038 1.00 96.06 85 LEU A N 1
ATOM 646 C CA . LEU A 1 85 ? 5.534 -11.994 1.867 1.00 96.06 85 LEU A CA 1
ATOM 647 C C . LEU A 1 85 ? 5.423 -12.789 3.176 1.00 96.06 85 LEU A C 1
ATOM 649 O O . LEU A 1 85 ? 4.948 -13.926 3.162 1.00 96.06 85 LEU A O 1
ATOM 653 N N . ASN A 1 86 ? 5.786 -12.171 4.302 1.00 96.12 86 ASN A N 1
ATOM 654 C CA . ASN A 1 86 ? 5.697 -12.752 5.643 1.00 96.12 86 ASN A CA 1
ATOM 655 C C . ASN A 1 86 ? 4.283 -12.690 6.249 1.00 96.12 86 ASN A C 1
ATOM 657 O O . ASN A 1 86 ? 4.077 -13.159 7.368 1.00 96.12 86 ASN A O 1
ATOM 661 N N . GLY A 1 87 ? 3.308 -12.098 5.551 1.00 95.38 87 GLY A N 1
ATOM 662 C CA . GLY A 1 87 ? 1.936 -11.945 6.042 1.00 95.38 87 GLY A CA 1
ATOM 663 C C . GLY A 1 87 ? 1.783 -10.948 7.196 1.00 95.38 87 GLY A C 1
ATOM 664 O O . GLY A 1 87 ? 0.751 -10.948 7.865 1.00 95.38 87 GLY A O 1
ATOM 665 N N . GLN A 1 88 ? 2.783 -10.096 7.433 1.00 96.62 88 GLN A N 1
ATOM 666 C CA . GLN A 1 88 ? 2.705 -9.001 8.405 1.00 96.62 88 GLN A CA 1
ATOM 667 C C . GLN A 1 88 ? 1.728 -7.919 7.928 1.00 96.62 88 GLN A C 1
ATOM 669 O O . GLN A 1 88 ? 1.009 -7.332 8.737 1.00 96.62 88 GLN A O 1
ATOM 674 N N . PHE A 1 89 ? 1.667 -7.701 6.611 1.00 97.31 89 PHE A N 1
ATOM 675 C CA . PHE A 1 89 ? 0.732 -6.791 5.955 1.00 97.31 89 PHE A CA 1
ATOM 676 C C . PHE A 1 89 ? -0.068 -7.539 4.887 1.00 97.31 89 PHE A C 1
ATOM 678 O O . PHE A 1 89 ? 0.460 -8.402 4.187 1.00 97.31 89 PHE A O 1
ATOM 685 N N . ALA A 1 90 ? -1.349 -7.203 4.738 1.00 97.25 90 ALA A N 1
ATOM 686 C CA . ALA A 1 90 ? -2.170 -7.717 3.640 1.00 97.25 90 ALA A CA 1
ATOM 687 C C . ALA A 1 90 ? -1.859 -7.011 2.314 1.00 97.25 90 ALA A C 1
ATOM 689 O O . ALA A 1 90 ? -1.989 -7.616 1.252 1.00 97.25 90 ALA A O 1
ATOM 690 N N . GLY A 1 91 ? -1.428 -5.751 2.393 1.00 97.38 91 GLY A N 1
ATOM 691 C CA . GLY A 1 91 ? -0.866 -5.009 1.277 1.00 97.38 91 GLY A CA 1
ATOM 692 C C . GLY A 1 91 ? 0.104 -3.935 1.754 1.00 97.38 91 GLY A C 1
ATOM 693 O O . GLY A 1 91 ? 0.064 -3.532 2.918 1.00 97.38 91 GLY A O 1
ATOM 694 N N . ALA A 1 92 ? 0.989 -3.501 0.867 1.00 97.44 92 ALA A N 1
ATOM 695 C CA . ALA A 1 92 ? 1.974 -2.464 1.152 1.00 97.44 92 ALA A CA 1
ATOM 696 C C . ALA A 1 92 ? 2.280 -1.634 -0.098 1.00 97.44 92 ALA A C 1
ATOM 698 O O . ALA A 1 92 ? 1.827 -1.988 -1.191 1.00 97.44 92 ALA A O 1
ATOM 699 N N . VAL A 1 93 ? 3.023 -0.536 0.044 1.00 95.94 93 VAL A N 1
ATOM 700 C CA . VAL A 1 93 ? 3.364 0.334 -1.086 1.00 95.94 93 VAL A CA 1
ATOM 701 C C . VAL A 1 93 ? 4.809 0.156 -1.511 1.00 95.94 93 VAL A C 1
ATOM 703 O O . VAL A 1 93 ? 5.745 0.274 -0.731 1.00 95.94 93 VAL A O 1
ATOM 706 N N . THR A 1 94 ? 5.004 0.005 -2.813 1.00 92.94 94 THR A N 1
ATOM 707 C CA . THR A 1 94 ? 6.327 0.131 -3.415 1.00 92.94 94 THR A CA 1
ATOM 708 C C . 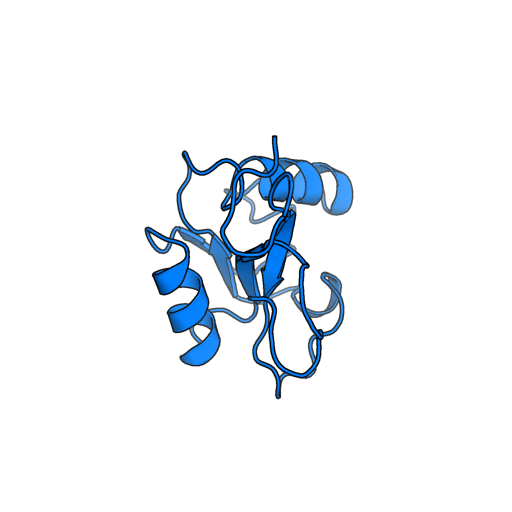THR A 1 94 ? 6.265 0.973 -4.687 1.00 92.94 94 THR A C 1
ATOM 710 O O . THR A 1 94 ? 5.262 1.638 -4.967 1.00 92.94 94 THR A O 1
ATOM 713 N N . TRP A 1 95 ? 7.353 0.991 -5.439 1.00 89.44 95 TRP A N 1
ATOM 714 C CA . TRP A 1 95 ? 7.431 1.585 -6.760 1.00 89.44 95 TRP A CA 1
ATOM 715 C C . TRP A 1 95 ? 7.601 0.494 -7.821 1.00 89.44 95 TRP A C 1
ATOM 717 O O . TRP A 1 95 ? 8.114 -0.590 -7.548 1.00 89.44 95 TRP A O 1
ATOM 727 N N . ALA A 1 96 ? 7.151 0.782 -9.037 1.00 85.88 96 ALA A N 1
ATOM 728 C CA . ALA A 1 96 ? 7.433 -0.032 -10.212 1.00 85.88 96 ALA A CA 1
ATOM 729 C C . ALA A 1 96 ? 7.589 0.869 -11.437 1.00 85.88 96 ALA A C 1
ATOM 731 O O . ALA A 1 96 ? 6.842 1.838 -11.588 1.00 85.88 96 ALA A O 1
ATOM 732 N N . SER A 1 97 ? 8.515 0.537 -12.333 1.00 82.25 97 SER A N 1
ATOM 733 C CA . SER A 1 97 ? 8.660 1.219 -13.626 1.00 82.25 97 SER A CA 1
ATOM 734 C C . SER A 1 97 ? 7.483 0.955 -14.572 1.00 82.25 97 SER A C 1
ATOM 736 O O . SER A 1 97 ? 7.243 1.727 -15.497 1.00 82.25 97 SER A O 1
ATOM 738 N N . MET A 1 98 ? 6.727 -0.126 -14.324 1.00 78.69 98 MET A N 1
ATOM 739 C CA . MET A 1 98 ? 5.674 -0.659 -15.200 1.00 78.69 98 MET A CA 1
ATOM 740 C C . MET A 1 98 ? 6.190 -1.088 -16.587 1.00 78.69 98 MET A C 1
ATOM 742 O O . MET A 1 98 ? 5.393 -1.303 -17.502 1.00 78.69 98 MET A O 1
ATOM 746 N N . VAL A 1 99 ? 7.509 -1.231 -16.753 1.00 74.00 99 VAL A N 1
ATOM 747 C CA . VAL A 1 99 ? 8.130 -1.742 -17.978 1.00 74.00 99 VAL A CA 1
ATOM 748 C C . VAL A 1 99 ? 8.411 -3.233 -17.813 1.00 74.00 99 VAL A C 1
ATOM 750 O O . VAL A 1 99 ? 9.073 -3.653 -16.869 1.00 74.00 99 VAL A O 1
ATOM 753 N N . GLY A 1 100 ? 7.875 -4.050 -18.720 1.00 70.62 100 GLY A N 1
ATOM 754 C CA . GLY A 1 100 ? 7.980 -5.512 -18.674 1.00 70.62 100 GLY A CA 1
ATOM 755 C C . GLY A 1 100 ? 6.619 -6.208 -18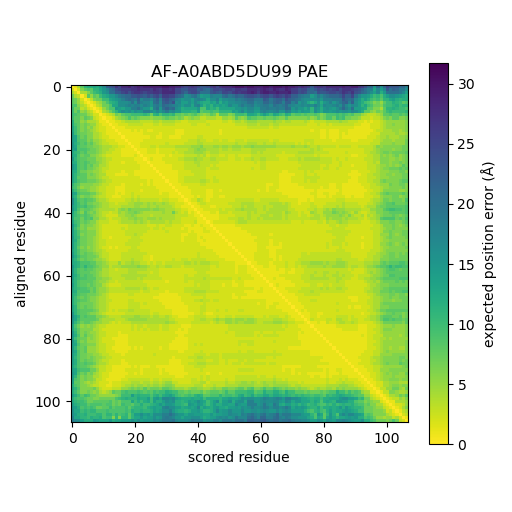.697 1.00 70.62 100 GLY A C 1
ATOM 756 O O . GLY A 1 100 ? 5.577 -5.564 -18.834 1.00 70.62 100 GLY A O 1
ATOM 757 N N . ASP A 1 101 ? 6.625 -7.537 -18.598 1.00 72.56 101 ASP A N 1
ATOM 758 C CA . ASP A 1 101 ? 5.399 -8.337 -18.561 1.00 72.56 101 ASP A CA 1
ATOM 759 C C . ASP A 1 101 ? 4.887 -8.468 -17.121 1.00 72.56 101 ASP A C 1
ATOM 761 O O . ASP A 1 101 ? 5.599 -8.909 -16.219 1.00 72.56 101 ASP A O 1
ATOM 765 N N . TYR A 1 102 ? 3.618 -8.114 -16.914 1.00 69.62 102 TYR A N 1
ATOM 766 C CA . TYR A 1 102 ? 2.959 -8.159 -15.608 1.00 69.62 102 TYR A CA 1
ATOM 767 C C . TYR A 1 102 ? 3.055 -9.532 -14.916 1.00 69.62 102 TYR A C 1
ATOM 769 O O . TYR A 1 102 ? 3.174 -9.598 -13.694 1.00 69.62 102 TYR A O 1
ATOM 777 N N . ASN A 1 103 ? 3.015 -10.629 -15.677 1.00 71.38 103 ASN A N 1
ATOM 778 C CA . ASN A 1 103 ? 3.024 -11.990 -15.141 1.00 71.38 103 ASN A CA 1
ATOM 779 C C . ASN A 1 103 ? 4.429 -12.470 -14.768 1.00 71.38 103 ASN A C 1
ATOM 781 O O . ASN A 1 103 ? 4.555 -13.382 -13.952 1.00 71.38 103 ASN A O 1
ATOM 785 N N . THR A 1 104 ? 5.477 -11.890 -15.357 1.00 72.62 104 THR A N 1
ATOM 786 C CA . THR A 1 104 ? 6.874 -12.244 -15.050 1.00 72.62 104 THR A CA 1
ATOM 787 C C . THR A 1 104 ? 7.573 -11.225 -14.156 1.00 72.62 104 THR A C 1
ATOM 789 O O . THR A 1 104 ? 8.690 -11.478 -13.713 1.00 72.62 104 THR A O 1
ATOM 792 N N . GLY A 1 105 ? 6.911 -10.102 -13.872 1.00 63.75 105 GLY A N 1
ATOM 793 C CA . GLY A 1 105 ? 7.463 -8.973 -13.136 1.00 63.75 105 GLY A CA 1
ATOM 794 C C . GLY A 1 105 ? 7.979 -7.877 -14.066 1.00 63.75 105 GLY A C 1
ATOM 795 O O . GLY A 1 105 ? 8.412 -8.133 -15.192 1.00 63.75 105 GLY A O 1
ATOM 796 N N . TYR A 1 106 ? 7.917 -6.643 -13.568 1.00 64.69 106 TYR A N 1
ATOM 797 C CA . TYR A 1 106 ? 8.551 -5.496 -14.210 1.00 64.69 106 TYR A CA 1
ATOM 798 C C . TYR A 1 106 ? 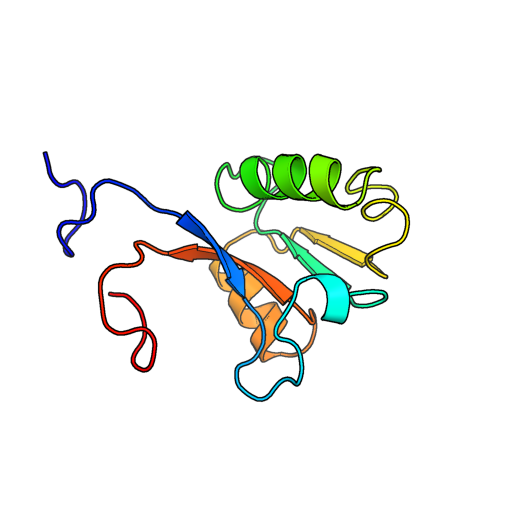10.067 -5.551 -13.991 1.00 64.69 106 TYR A C 1
ATOM 800 O O . TYR A 1 106 ? 10.521 -6.061 -12.962 1.00 64.69 106 TYR A O 1
ATOM 808 N N . THR A 1 107 ? 10.827 -5.091 -14.982 1.00 55.00 107 THR A N 1
ATOM 809 C CA . THR A 1 107 ? 12.299 -5.042 -14.945 1.00 55.00 107 THR A CA 1
ATOM 810 C C . THR A 1 107 ? 12.825 -3.856 -14.165 1.00 55.00 107 THR A C 1
ATOM 812 O O . THR A 1 107 ? 12.160 -2.800 -14.219 1.00 55.00 107 THR A O 1
#

Solvent-accessible surface area (backbone atoms only — not comparable to full-atom values): 5869 Å² total; per-residue (Å²): 131,59,82,46,99,74,58,31,83,58,71,40,64,41,80,46,57,44,88,90,48,92,63,85,50,79,74,64,44,51,64,27,34,32,30,25,4,34,88,85,30,56,47,24,26,51,55,53,50,53,55,42,31,75,74,55,31,65,38,74,89,54,22,25,62,60,36,26,67,37,66,43,71,56,74,27,48,67,45,15,54,50,30,24,73,72,62,70,15,62,29,18,22,29,71,41,53,77,41,65,49,84,92,81,45,60,101

Organism: Acinetobacter baumannii (NCBI:txid470)

Radius of gyration: 13.86 Å; Cα contacts (8 Å, |Δi|>4): 208; chains: 1; bounding box: 30×28×34 Å

Sequence (107 aa):
AVDDKDQSRGYHSVVIVKADSPYKTLDDLKGKAFGFADPDSTSGYLIPNHAFKEKFGGNADNKYNNTFSSVTFSGGHEQDILGVLNGQFAGAVTWASMVGDYNTGYT

Mean predicted aligned error: 5.22 Å